Protein AF-A0A1Y1K607-F1 (afdb_monomer)

Foldseek 3Di:
DPDDDDWDDDPPDPPDTDDDDDDDFAKDWDWDQDPNDTHEDPVADWDADPVRDITGMDGGDPVVVVDDDDDDDDDDDDDDDDDDDDDDDDDDDDDDDDDDDDDDDDDDDD

Radius of gyration: 25.44 Å; Cα contacts (8 Å, |Δi|>4): 83; chains: 1; bounding box: 61×57×57 Å

Structure (mmCIF, N/CA/C/O backbone):
data_AF-A0A1Y1K607-F1
#
_entry.id   AF-A0A1Y1K607-F1
#
loop_
_atom_site.group_PDB
_atom_site.id
_atom_site.type_symbol
_atom_site.label_atom_id
_atom_site.label_alt_id
_atom_site.label_comp_id
_atom_site.label_asym_id
_atom_site.label_entity_id
_atom_site.label_seq_id
_atom_site.pdbx_PDB_ins_code
_atom_site.Cartn_x
_atom_site.Cartn_y
_atom_site.Cartn_z
_atom_site.occupancy
_atom_site.B_iso_or_equiv
_atom_site.auth_seq_id
_atom_site.auth_comp_id
_atom_site.auth_asym_id
_atom_site.auth_atom_id
_atom_site.pdbx_PDB_model_num
ATOM 1 N N . TRP A 1 1 ? 1.012 8.694 -5.330 1.00 88.25 1 TRP A N 1
ATOM 2 C CA . TRP A 1 1 ? 0.241 9.396 -4.281 1.00 88.25 1 TRP A CA 1
ATOM 3 C C . TRP A 1 1 ? -0.747 10.476 -4.773 1.00 88.25 1 TRP A C 1
ATOM 5 O O . TRP A 1 1 ? -1.467 11.016 -3.946 1.00 88.25 1 TRP A O 1
ATOM 15 N N . ASN A 1 2 ? -0.880 10.774 -6.079 1.00 89.38 2 ASN A N 1
ATOM 16 C CA . ASN A 1 2 ? -1.697 11.913 -6.568 1.00 89.38 2 ASN A CA 1
ATOM 17 C C . ASN A 1 2 ? -3.175 11.587 -6.872 1.00 89.38 2 ASN A C 1
ATOM 19 O O . ASN A 1 2 ? -3.892 12.416 -7.426 1.00 89.38 2 ASN A O 1
ATOM 23 N N . ARG A 1 3 ? -3.637 10.374 -6.553 1.00 93.00 3 ARG A N 1
ATOM 24 C CA . ARG A 1 3 ? -5.009 9.916 -6.808 1.00 93.00 3 ARG A CA 1
ATOM 25 C C . ARG A 1 3 ? -5.573 9.288 -5.539 1.00 93.00 3 ARG A C 1
ATOM 27 O O . ARG A 1 3 ? -4.883 8.510 -4.888 1.00 93.00 3 ARG A O 1
ATOM 34 N N . LYS A 1 4 ? -6.824 9.619 -5.215 1.00 95.06 4 LYS A N 1
ATOM 35 C CA . LYS A 1 4 ? -7.599 9.000 -4.134 1.00 95.06 4 LYS A CA 1
ATOM 36 C C . LYS A 1 4 ? -8.745 8.212 -4.757 1.00 95.06 4 LYS A C 1
ATOM 38 O O . LYS A 1 4 ? -9.432 8.747 -5.622 1.00 95.06 4 LYS A O 1
ATOM 43 N N . GLN A 1 5 ? -8.948 6.976 -4.313 1.00 96.81 5 GLN A N 1
ATOM 44 C CA . GLN A 1 5 ? -10.099 6.166 -4.701 1.00 96.81 5 GLN A CA 1
ATOM 45 C C . GLN A 1 5 ? -11.060 6.064 -3.519 1.00 96.81 5 GLN A C 1
ATOM 47 O O . GLN A 1 5 ? -10.637 5.789 -2.396 1.00 96.81 5 GLN A O 1
ATOM 52 N N . ARG A 1 6 ? -12.353 6.291 -3.763 1.00 97.06 6 ARG A N 1
ATOM 53 C CA . ARG A 1 6 ? -13.373 6.147 -2.724 1.00 97.06 6 ARG A CA 1
ATOM 54 C C . ARG A 1 6 ? -13.667 4.667 -2.486 1.00 97.06 6 ARG A C 1
ATOM 56 O O . ARG A 1 6 ? -13.895 3.917 -3.436 1.00 97.06 6 ARG A O 1
ATOM 63 N N . LEU A 1 7 ? -13.687 4.278 -1.215 1.00 97.56 7 LEU A N 1
ATOM 64 C CA . LEU A 1 7 ? -14.186 2.983 -0.770 1.00 97.56 7 LEU A CA 1
ATOM 65 C C . LEU A 1 7 ? -15.694 3.079 -0.507 1.00 97.56 7 LEU A C 1
ATOM 67 O O . LEU A 1 7 ? -16.176 4.072 0.044 1.00 97.56 7 LEU A O 1
ATOM 71 N N . HIS A 1 8 ? -16.434 2.060 -0.929 1.00 97.69 8 HIS A N 1
ATOM 72 C CA . HIS A 1 8 ? -17.879 1.952 -0.767 1.00 97.69 8 HIS A CA 1
ATOM 73 C C . HIS A 1 8 ? -18.208 0.959 0.349 1.00 97.69 8 HIS A C 1
ATOM 75 O O . HIS A 1 8 ? -17.524 -0.061 0.440 1.00 97.69 8 HIS A O 1
ATOM 81 N N . PRO A 1 9 ? -19.228 1.222 1.185 1.00 97.38 9 PRO A N 1
ATOM 82 C CA . PRO A 1 9 ? -19.684 0.259 2.181 1.00 97.38 9 PRO A CA 1
ATOM 83 C C . PRO A 1 9 ? -20.030 -1.083 1.535 1.00 97.38 9 PRO A C 1
ATOM 85 O O . PRO A 1 9 ? -20.650 -1.119 0.471 1.00 97.38 9 PRO A O 1
ATOM 88 N N . VAL A 1 10 ? -19.641 -2.174 2.185 1.00 97.31 10 VAL A N 1
ATOM 89 C CA . VAL A 1 10 ? -19.971 -3.529 1.740 1.00 97.31 10 VAL A CA 1
ATOM 90 C C . VAL A 1 10 ? -21.323 -3.934 2.325 1.00 97.31 10 VAL A C 1
ATOM 92 O O . VAL A 1 10 ? -21.530 -3.884 3.540 1.00 97.31 10 VAL A O 1
ATOM 95 N N . GLU A 1 11 ? -22.255 -4.344 1.465 1.00 95.81 11 GLU A N 1
ATOM 96 C CA . GLU A 1 11 ? -23.582 -4.793 1.889 1.00 95.81 11 GLU A CA 1
ATOM 97 C C . GLU A 1 11 ? -23.480 -6.007 2.828 1.00 95.81 11 GLU A C 1
ATOM 99 O O . GLU A 1 11 ? -22.679 -6.919 2.620 1.00 95.81 11 GLU A O 1
ATOM 104 N N . GLY A 1 12 ? -24.254 -5.988 3.915 1.00 96.62 12 GLY A N 1
ATOM 105 C CA . GLY A 1 12 ? -24.237 -7.045 4.931 1.00 96.62 12 GLY A CA 1
ATOM 106 C C . GLY A 1 12 ? -23.003 -7.065 5.844 1.00 96.62 12 GLY A C 1
ATOM 10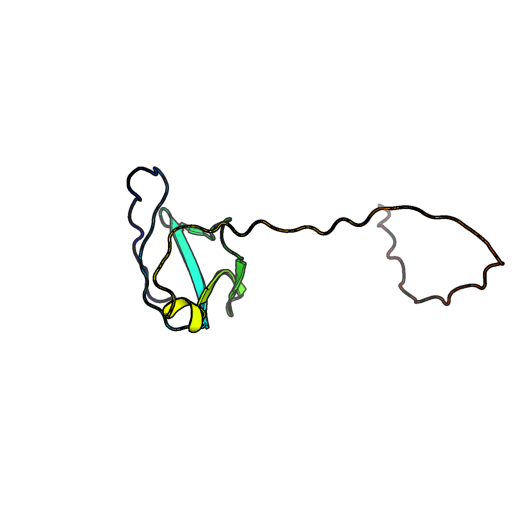7 O O . GLY A 1 12 ? -22.950 -7.895 6.748 1.00 96.62 12 GLY A O 1
ATOM 108 N N . LYS A 1 13 ? -22.027 -6.159 5.664 1.00 96.31 13 LYS A N 1
ATOM 109 C CA . LYS A 1 13 ? -20.823 -6.064 6.510 1.00 96.31 13 LYS A CA 1
ATOM 110 C C . LYS A 1 13 ? -20.576 -4.625 6.984 1.00 96.31 13 LYS A C 1
ATOM 112 O O . LYS A 1 13 ? -19.778 -3.902 6.383 1.00 96.31 13 LYS A O 1
ATOM 117 N N . PRO A 1 14 ? -21.231 -4.190 8.077 1.00 94.94 14 PRO A N 1
ATOM 118 C CA . PRO A 1 14 ? -20.986 -2.877 8.667 1.00 94.94 14 PRO A CA 1
ATOM 119 C C . PRO A 1 14 ? -19.495 -2.646 8.956 1.00 94.94 14 PRO A C 1
ATOM 121 O O . PRO A 1 14 ? -18.774 -3.564 9.350 1.00 94.94 14 PRO A O 1
ATOM 124 N N . GLY A 1 15 ? -19.021 -1.422 8.721 1.00 92.75 15 GLY A N 1
ATOM 125 C CA . GLY A 1 15 ? -17.620 -1.037 8.935 1.00 92.75 15 GLY A CA 1
ATOM 126 C C . GLY A 1 15 ? -16.626 -1.548 7.885 1.00 92.75 15 GLY A C 1
ATOM 127 O O . GLY A 1 15 ? -15.467 -1.150 7.925 1.00 92.75 15 GLY A O 1
ATOM 128 N N . HIS A 1 16 ? -17.057 -2.375 6.928 1.00 94.75 16 HIS A N 1
ATOM 129 C CA . HIS A 1 16 ? -16.210 -2.824 5.827 1.00 94.75 16 HIS A CA 1
ATOM 130 C C . HIS A 1 16 ? -16.460 -1.975 4.589 1.00 94.75 16 HIS A C 1
ATOM 132 O O . HIS A 1 16 ? -17.606 -1.699 4.223 1.00 94.75 16 HIS A O 1
ATOM 138 N N . PHE A 1 17 ? -15.376 -1.596 3.919 1.00 96.44 17 PHE A N 1
ATOM 139 C CA . PHE A 1 17 ? -15.438 -0.796 2.709 1.00 96.44 17 PHE A CA 1
ATOM 140 C C . PHE A 1 17 ? -14.553 -1.406 1.623 1.00 96.44 17 PHE A C 1
ATOM 142 O O . PHE A 1 17 ? -13.456 -1.879 1.907 1.00 96.44 17 PHE A O 1
ATOM 149 N N . ALA A 1 18 ? -15.016 -1.375 0.377 1.00 96.56 18 ALA A N 1
ATOM 150 C CA . ALA A 1 18 ? -14.313 -1.948 -0.763 1.00 96.56 18 ALA A CA 1
ATOM 151 C C . ALA A 1 18 ? -14.417 -1.051 -1.999 1.00 96.56 18 ALA A C 1
ATOM 153 O O . ALA A 1 18 ? -15.320 -0.225 -2.138 1.00 96.56 18 ALA A O 1
ATOM 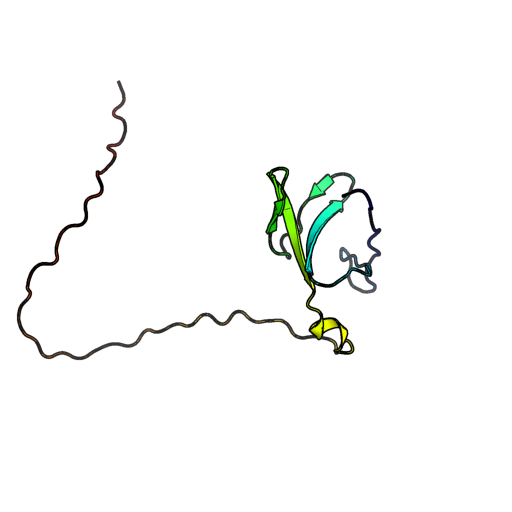154 N N . THR A 1 19 ? -13.464 -1.194 -2.910 1.00 96.31 19 THR A N 1
ATOM 155 C CA . THR A 1 19 ? -13.466 -0.533 -4.217 1.00 96.31 19 THR A CA 1
ATOM 156 C C . THR A 1 19 ? -12.619 -1.355 -5.176 1.00 96.31 19 THR A C 1
ATOM 158 O O . THR A 1 19 ? -11.769 -2.127 -4.738 1.00 96.31 19 THR A O 1
ATOM 161 N N . THR A 1 20 ? -12.845 -1.197 -6.475 1.00 95.38 20 THR A N 1
ATOM 162 C CA . THR A 1 20 ? -12.034 -1.859 -7.504 1.00 95.38 20 THR A CA 1
ATOM 163 C C . THR A 1 20 ? -11.086 -0.842 -8.117 1.00 95.38 20 THR A C 1
ATOM 165 O O . THR A 1 20 ? -11.513 0.227 -8.553 1.00 95.38 20 THR A O 1
ATOM 168 N N . VAL A 1 21 ? -9.795 -1.173 -8.148 1.00 94.31 21 VAL A N 1
ATOM 169 C CA . VAL A 1 21 ? -8.755 -0.354 -8.774 1.00 94.31 21 VAL A CA 1
ATOM 170 C C . VAL A 1 21 ? -8.051 -1.196 -9.825 1.00 94.31 21 VAL A C 1
ATOM 172 O O . VAL A 1 21 ? -7.492 -2.239 -9.509 1.00 94.31 21 VAL A O 1
ATOM 175 N N . TYR A 1 22 ? -8.049 -0.717 -11.065 1.00 93.44 22 TYR A N 1
ATOM 176 C CA . TYR A 1 22 ? -7.312 -1.348 -12.153 1.00 93.44 22 TYR A CA 1
ATOM 177 C C . TYR A 1 22 ? -5.886 -0.799 -12.190 1.00 93.44 22 TYR A C 1
ATOM 179 O O . TYR A 1 22 ? -5.674 0.393 -12.429 1.00 93.44 22 TYR A O 1
ATOM 187 N N . ILE A 1 23 ? -4.920 -1.672 -11.927 1.00 93.75 23 ILE A N 1
ATOM 188 C CA . ILE A 1 23 ? -3.483 -1.387 -11.896 1.00 93.75 23 ILE A CA 1
ATOM 189 C C . ILE A 1 23 ? -2.732 -2.476 -12.654 1.00 93.75 23 ILE A C 1
ATOM 191 O O . ILE A 1 23 ? -3.215 -3.596 -12.792 1.00 93.75 23 ILE A O 1
ATOM 195 N N . LEU A 1 24 ? -1.555 -2.124 -13.166 1.00 94.81 24 LEU A N 1
ATOM 196 C CA . LEU A 1 24 ? -0.668 -3.077 -13.826 1.00 94.81 24 LEU A CA 1
ATOM 197 C C . LEU A 1 24 ? -0.021 -4.025 -12.801 1.00 94.81 24 LEU A C 1
ATOM 199 O O . LEU A 1 24 ? 0.107 -3.641 -11.635 1.00 94.81 24 LEU A O 1
ATOM 203 N N . PRO A 1 25 ? 0.443 -5.213 -13.225 1.00 96.81 25 PRO A N 1
ATOM 204 C CA . PRO A 1 25 ? 1.237 -6.097 -12.378 1.00 96.81 25 PRO A CA 1
ATOM 205 C C . PRO A 1 25 ? 2.462 -5.404 -11.764 1.00 96.81 25 PRO A C 1
ATOM 207 O O . PRO A 1 25 ? 3.065 -4.520 -12.379 1.00 96.81 25 PRO A O 1
ATOM 210 N N . GLY A 1 26 ? 2.822 -5.812 -10.549 1.00 96.38 26 GLY A N 1
ATOM 211 C CA . GLY A 1 26 ? 3.942 -5.281 -9.774 1.00 96.38 26 GLY A CA 1
ATOM 212 C C . GLY A 1 26 ? 3.587 -4.971 -8.319 1.00 96.38 26 GLY A C 1
ATOM 213 O O . GLY A 1 26 ? 2.491 -5.269 -7.842 1.00 96.38 26 GLY A O 1
ATOM 214 N N . THR A 1 27 ? 4.530 -4.348 -7.611 1.00 96.81 27 THR A N 1
ATOM 215 C CA . THR A 1 27 ? 4.367 -3.921 -6.214 1.00 96.81 27 THR A CA 1
ATOM 216 C C . THR A 1 27 ? 3.825 -2.497 -6.134 1.00 96.81 27 THR A C 1
ATOM 218 O O . THR A 1 27 ? 4.409 -1.564 -6.690 1.00 96.81 27 THR A O 1
ATOM 221 N N . HIS A 1 28 ? 2.740 -2.306 -5.385 1.00 96.75 28 HIS A N 1
ATOM 222 C CA . HIS A 1 28 ? 2.056 -1.018 -5.258 1.00 96.75 28 HIS A CA 1
ATOM 223 C C . HIS A 1 28 ? 1.957 -0.581 -3.806 1.00 96.75 28 HIS A C 1
ATOM 225 O O . HIS A 1 28 ? 1.446 -1.315 -2.966 1.00 96.75 28 HIS A O 1
ATOM 231 N N . HIS A 1 29 ? 2.389 0.648 -3.527 1.00 97.88 29 HIS A N 1
ATOM 232 C CA . HIS A 1 29 ? 2.253 1.279 -2.216 1.00 97.88 29 HIS A CA 1
ATOM 233 C C . HIS A 1 29 ? 0.907 1.995 -2.085 1.00 97.88 29 HIS A C 1
ATOM 235 O O . HIS A 1 29 ? 0.494 2.732 -2.986 1.00 97.88 29 HIS A O 1
ATOM 241 N N . LEU A 1 30 ? 0.248 1.833 -0.937 1.00 97.31 30 LEU A N 1
ATOM 242 C CA . LEU A 1 30 ? -1.024 2.481 -0.630 1.00 97.31 30 LEU A CA 1
ATOM 243 C C . LEU A 1 30 ? -1.147 2.877 0.848 1.00 97.31 30 LEU A C 1
ATOM 245 O O . LEU A 1 30 ? -0.431 2.397 1.725 1.00 97.31 30 LEU A O 1
ATOM 249 N N . ARG A 1 31 ? -2.098 3.772 1.111 1.00 96.56 31 A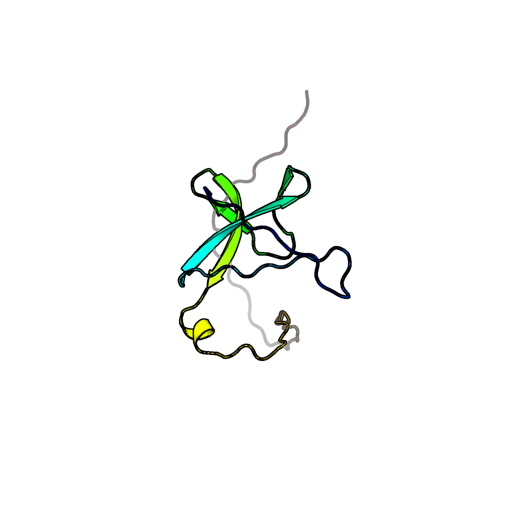RG A N 1
ATOM 250 C CA . ARG A 1 31 ? -2.551 4.185 2.442 1.00 96.56 31 ARG A CA 1
ATOM 251 C C . ARG A 1 31 ? -4.049 4.430 2.404 1.00 96.56 31 ARG A C 1
ATOM 253 O O . ARG A 1 31 ? -4.609 4.728 1.347 1.00 96.56 31 ARG A O 1
ATOM 260 N N . PHE A 1 32 ? -4.666 4.367 3.571 1.00 97.19 32 PHE A N 1
ATOM 261 C CA . PHE A 1 32 ? -6.071 4.677 3.755 1.00 97.19 32 PHE A CA 1
ATOM 262 C C . PHE A 1 32 ? -6.218 6.070 4.350 1.00 97.19 32 PHE A C 1
ATOM 264 O O . PHE A 1 32 ? -5.428 6.488 5.193 1.00 97.19 32 PHE A O 1
ATOM 271 N N . LEU A 1 33 ? -7.241 6.785 3.893 1.00 96.19 33 LEU A N 1
ATOM 272 C CA . LEU A 1 33 ? -7.647 8.063 4.455 1.00 96.19 33 LEU A CA 1
ATOM 273 C C . LEU A 1 33 ? -9.019 7.865 5.098 1.00 96.19 33 LEU A C 1
ATOM 275 O O . LEU A 1 33 ? -10.031 7.922 4.400 1.00 96.19 33 LEU A O 1
ATOM 279 N N . ALA A 1 34 ? -9.040 7.594 6.400 1.00 95.62 34 ALA A N 1
ATOM 280 C CA . ALA A 1 34 ? -10.269 7.446 7.174 1.00 95.62 34 ALA A CA 1
ATOM 281 C C . ALA A 1 34 ? -10.486 8.723 7.983 1.00 95.62 34 ALA A C 1
ATOM 283 O O . ALA A 1 34 ? -9.582 9.154 8.692 1.00 95.62 34 ALA A O 1
ATOM 284 N N . ASP A 1 35 ? -11.638 9.369 7.809 1.00 94.81 35 ASP A N 1
ATOM 285 C CA . ASP A 1 35 ? -12.004 10.598 8.532 1.00 94.81 35 ASP A CA 1
ATOM 286 C C . ASP A 1 35 ? -10.931 11.704 8.480 1.00 94.81 35 ASP A C 1
ATOM 288 O O . ASP A 1 35 ? -10.715 12.461 9.421 1.00 94.81 35 ASP A O 1
ATOM 292 N N . GLY A 1 36 ? -10.229 11.799 7.345 1.00 95.31 36 GLY A N 1
ATOM 293 C CA . GLY A 1 36 ? -9.156 12.775 7.130 1.00 95.31 36 GLY A CA 1
ATOM 294 C C . GLY A 1 36 ? -7.789 12.373 7.695 1.00 95.31 36 GLY A C 1
ATOM 295 O O . GLY A 1 36 ? -6.817 13.091 7.471 1.00 95.31 36 GLY A O 1
ATOM 296 N N . ILE A 1 37 ? -7.679 11.214 8.345 1.00 96.25 37 ILE A N 1
ATOM 297 C CA . ILE A 1 37 ? -6.445 10.701 8.942 1.00 96.25 37 ILE A CA 1
ATOM 298 C C . ILE A 1 37 ? -5.808 9.657 8.018 1.00 96.25 37 ILE A C 1
ATOM 300 O O . ILE A 1 37 ? -6.451 8.697 7.588 1.00 96.25 37 ILE A O 1
ATOM 304 N N . MET A 1 38 ? -4.529 9.862 7.690 1.00 95.62 38 MET A N 1
ATOM 305 C CA . MET A 1 38 ? -3.730 8.905 6.921 1.00 95.62 38 MET A CA 1
ATOM 306 C C . MET A 1 38 ? -3.287 7.756 7.822 1.00 95.62 38 MET A C 1
ATOM 308 O O . MET A 1 38 ? -2.547 7.976 8.778 1.00 95.62 38 MET A O 1
ATOM 312 N N . GLN A 1 39 ? -3.684 6.536 7.479 1.00 96.50 39 GLN A N 1
ATOM 313 C CA . GLN A 1 39 ? -3.374 5.339 8.253 1.00 96.50 39 GLN A CA 1
ATOM 314 C C . GLN A 1 39 ? -3.067 4.136 7.360 1.00 96.50 39 GLN A C 1
ATOM 316 O O . GLN A 1 39 ? -3.406 4.101 6.172 1.00 96.50 39 GLN A O 1
ATOM 321 N N . THR A 1 40 ? -2.416 3.142 7.950 1.00 97.81 40 THR A N 1
ATOM 322 C CA . THR A 1 40 ? -2.233 1.811 7.369 1.00 97.81 40 THR A CA 1
ATOM 323 C C . THR A 1 40 ? -3.293 0.858 7.907 1.00 97.81 40 THR A C 1
ATOM 325 O O . THR A 1 40 ? -3.700 0.971 9.061 1.00 97.81 40 THR A O 1
ATOM 328 N N . SER A 1 41 ? -3.723 -0.095 7.086 1.00 96.88 41 SER A N 1
ATOM 329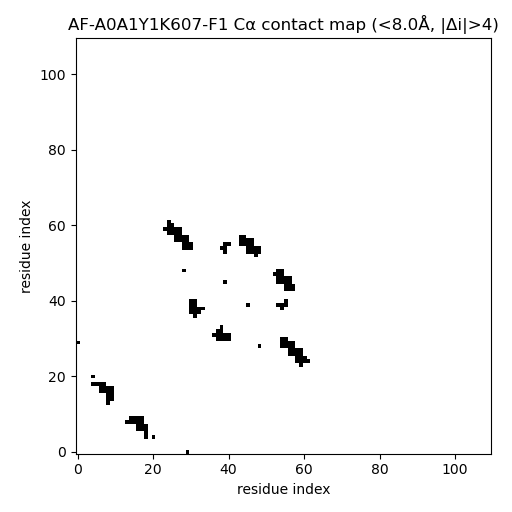 C CA . SER A 1 41 ? -4.520 -1.226 7.551 1.00 96.88 41 SER A CA 1
ATOM 330 C C . SER A 1 41 ? -3.626 -2.208 8.320 1.00 96.88 41 SER A C 1
ATOM 332 O O . SER A 1 41 ? -2.521 -2.488 7.839 1.00 96.88 41 SER A O 1
ATOM 334 N N . PRO A 1 42 ? -4.080 -2.743 9.469 1.00 96.38 42 PRO A N 1
ATOM 335 C CA . PRO A 1 42 ? -3.389 -3.825 10.171 1.00 96.38 42 PRO A CA 1
ATOM 336 C C . PRO A 1 42 ? -3.465 -5.160 9.415 1.00 96.38 42 PRO A C 1
ATOM 338 O O . PRO A 1 42 ? -2.633 -6.033 9.638 1.00 96.38 42 PRO A O 1
ATOM 341 N N . ASP A 1 43 ? -4.428 -5.301 8.502 1.00 96.06 43 ASP A N 1
ATOM 342 C CA . ASP A 1 43 ? -4.689 -6.548 7.773 1.00 96.06 43 ASP A CA 1
ATOM 343 C C . ASP A 1 43 ? -3.847 -6.685 6.498 1.00 96.06 43 ASP A C 1
ATOM 345 O O . ASP A 1 43 ? -3.915 -7.699 5.806 1.00 96.06 43 ASP A O 1
ATOM 349 N N . LEU A 1 44 ? -3.070 -5.654 6.152 1.00 97.38 44 LEU A N 1
ATOM 350 C CA . LEU A 1 44 ? -2.196 -5.655 4.985 1.00 97.38 44 LEU A CA 1
ATOM 351 C C . LEU A 1 44 ? -0.729 -5.558 5.408 1.00 97.38 44 LEU A C 1
ATOM 353 O O . LEU A 1 44 ? -0.411 -4.821 6.348 1.00 97.38 44 LEU A O 1
ATOM 357 N N . PRO A 1 45 ? 0.187 -6.211 4.671 1.00 98.38 45 PRO A N 1
ATOM 358 C CA . PRO A 1 45 ? 1.616 -6.022 4.859 1.00 98.38 45 PRO A CA 1
ATOM 359 C C . PRO A 1 45 ? 2.000 -4.543 4.835 1.00 98.38 45 PRO A C 1
ATOM 361 O O . PRO A 1 45 ? 1.390 -3.727 4.133 1.00 98.38 45 PRO A O 1
ATOM 364 N N . THR A 1 46 ? 3.025 -4.199 5.607 1.00 98.44 46 THR A N 1
ATOM 365 C CA . THR A 1 46 ? 3.564 -2.840 5.676 1.00 98.44 46 THR A CA 1
ATOM 366 C C . THR A 1 46 ? 4.990 -2.791 5.154 1.00 98.44 46 THR A C 1
ATOM 368 O O . THR A 1 46 ? 5.714 -3.784 5.158 1.00 98.44 46 THR A O 1
ATOM 371 N N . THR A 1 47 ? 5.377 -1.621 4.666 1.00 98.06 47 THR A N 1
ATOM 372 C CA . THR A 1 47 ? 6.730 -1.307 4.213 1.00 98.06 47 THR A CA 1
ATOM 373 C C . THR A 1 47 ? 6.983 0.191 4.380 1.00 98.06 47 THR A C 1
ATOM 375 O O . THR A 1 47 ? 6.084 0.948 4.763 1.00 98.06 47 THR A O 1
ATOM 378 N N . VAL A 1 48 ? 8.204 0.629 4.097 1.00 97.56 48 VAL A N 1
ATOM 379 C CA . VAL A 1 48 ? 8.558 2.045 3.999 1.00 97.56 48 VAL A CA 1
ATOM 380 C C . VAL A 1 48 ? 8.676 2.447 2.534 1.00 97.56 48 VAL A C 1
ATOM 382 O O . VAL A 1 48 ? 9.265 1.725 1.731 1.00 97.56 48 VAL A O 1
ATOM 385 N N . ASP A 1 49 ? 8.100 3.592 2.171 1.00 94.94 49 ASP A N 1
ATOM 386 C CA . ASP A 1 49 ? 8.286 4.157 0.834 1.00 94.94 49 ASP A CA 1
ATOM 387 C C . ASP A 1 49 ? 9.614 4.933 0.715 1.00 94.94 49 ASP A C 1
ATOM 389 O O . ASP A 1 49 ? 10.360 5.092 1.682 1.00 94.94 49 ASP A O 1
ATOM 393 N N . PHE A 1 50 ? 9.911 5.465 -0.476 1.00 94.62 50 PHE A N 1
ATOM 394 C CA . PHE A 1 50 ? 11.123 6.266 -0.712 1.00 94.62 50 PHE A CA 1
ATOM 395 C C . PHE A 1 50 ? 11.207 7.541 0.146 1.00 94.62 50 PHE A C 1
ATOM 397 O O . PHE A 1 50 ? 12.291 8.090 0.320 1.00 94.62 50 PHE A O 1
ATOM 404 N N . GLY A 1 51 ? 10.078 8.021 0.672 1.00 95.31 51 GLY A N 1
ATOM 405 C CA . GLY A 1 51 ? 10.004 9.152 1.595 1.00 95.31 51 GLY A CA 1
ATOM 406 C C . GLY A 1 51 ? 10.063 8.740 3.067 1.00 95.31 51 GLY A C 1
ATOM 407 O O . GLY A 1 51 ? 9.769 9.567 3.927 1.00 95.31 51 GLY A O 1
ATOM 408 N N . ASN A 1 52 ? 10.407 7.481 3.359 1.00 96.44 52 ASN A N 1
ATOM 409 C CA . ASN A 1 52 ? 10.452 6.900 4.699 1.00 96.44 52 ASN A CA 1
ATOM 410 C C . ASN A 1 52 ? 9.093 6.934 5.42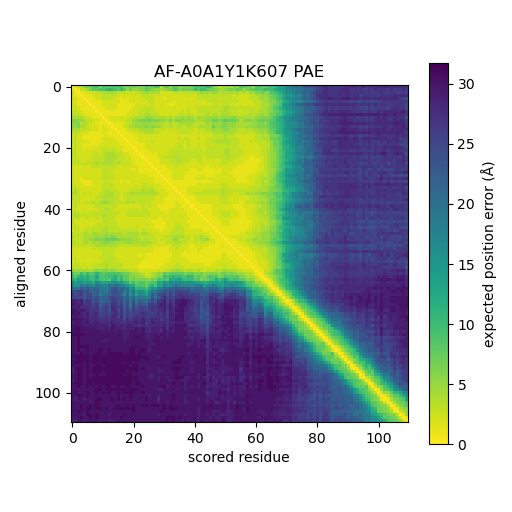9 1.00 96.44 52 ASN A C 1
ATOM 412 O O . ASN A 1 52 ? 9.029 6.991 6.659 1.00 96.44 52 ASN A O 1
ATOM 416 N N . ASN A 1 53 ? 7.991 6.908 4.676 1.00 95.88 53 ASN A N 1
ATOM 417 C CA . ASN A 1 53 ? 6.645 6.820 5.226 1.00 95.88 53 ASN A CA 1
ATOM 418 C C . ASN A 1 53 ? 6.249 5.357 5.408 1.00 95.88 53 ASN A C 1
ATOM 420 O O . ASN A 1 53 ? 6.376 4.565 4.476 1.00 95.88 53 ASN A O 1
ATOM 424 N N . LEU A 1 54 ? 5.678 5.017 6.568 1.00 96.75 54 LEU A N 1
ATOM 425 C CA . LEU A 1 54 ? 5.075 3.700 6.791 1.00 96.75 54 LEU A CA 1
ATOM 426 C C . LEU A 1 54 ? 3.785 3.557 5.974 1.00 96.75 54 LEU A C 1
ATOM 428 O O . LEU A 1 54 ? 2.819 4.288 6.200 1.00 96.75 54 LEU A O 1
ATOM 432 N N . VAL A 1 55 ? 3.752 2.627 5.032 1.00 98.44 55 VAL A N 1
ATOM 433 C CA . VAL A 1 55 ? 2.642 2.421 4.094 1.00 98.44 55 VAL A CA 1
ATOM 434 C C . VAL A 1 55 ? 2.276 0.943 4.041 1.00 98.44 55 VAL A C 1
ATOM 436 O O . VAL A 1 55 ? 3.062 0.096 4.460 1.00 98.44 55 VAL A O 1
ATOM 439 N N . ASN A 1 56 ? 1.095 0.620 3.517 1.00 98.31 56 ASN A N 1
ATOM 440 C CA . ASN A 1 56 ? 0.824 -0.749 3.096 1.00 98.31 56 ASN A CA 1
ATOM 441 C C . ASN A 1 56 ? 1.338 -0.966 1.675 1.00 98.31 56 ASN A C 1
ATOM 443 O O . ASN A 1 56 ? 1.516 -0.008 0.915 1.00 98.31 56 ASN A O 1
ATOM 447 N N . TYR A 1 57 ? 1.521 -2.226 1.299 1.00 98.12 57 TYR A N 1
ATOM 448 C CA . TYR A 1 57 ? 1.728 -2.593 -0.094 1.00 98.12 57 TYR A CA 1
ATOM 449 C C . TYR A 1 57 ? 0.896 -3.814 -0.478 1.00 98.12 57 TYR A C 1
ATOM 451 O O . TYR A 1 57 ? 0.472 -4.590 0.378 1.00 98.12 57 TYR A O 1
ATOM 459 N N . ILE A 1 58 ? 0.669 -3.955 -1.778 1.00 97.19 58 ILE A N 1
ATOM 460 C CA . ILE A 1 58 ? 0.149 -5.170 -2.403 1.00 97.19 58 ILE A CA 1
ATOM 461 C C . ILE A 1 58 ? 1.058 -5.555 -3.566 1.00 97.19 58 ILE A C 1
ATOM 463 O O . ILE A 1 58 ? 1.694 -4.692 -4.178 1.00 97.19 58 ILE A O 1
ATOM 467 N N . GLU A 1 59 ? 1.101 -6.842 -3.875 1.00 96.44 59 GLU A N 1
ATOM 468 C CA . GLU A 1 59 ? 1.747 -7.381 -5.065 1.00 96.44 59 GLU A CA 1
ATOM 469 C C . GLU A 1 59 ? 0.666 -7.920 -5.996 1.00 96.44 59 GLU A C 1
ATOM 471 O O . GLU A 1 59 ? -0.252 -8.610 -5.559 1.00 96.44 59 GLU A O 1
ATOM 476 N N . VAL A 1 60 ? 0.747 -7.545 -7.268 1.00 95.44 60 VAL A N 1
ATOM 477 C CA . VAL A 1 60 ? -0.170 -8.006 -8.309 1.00 95.44 60 VAL A CA 1
ATOM 478 C C . VAL A 1 60 ? 0.642 -8.818 -9.303 1.00 95.44 60 VAL A C 1
ATOM 480 O O . VAL A 1 60 ? 1.469 -8.244 -10.016 1.00 95.44 60 VAL A O 1
ATOM 483 N N . ASN A 1 61 ? 0.407 -10.127 -9.369 1.00 92.75 61 ASN A N 1
ATOM 484 C CA . ASN A 1 61 ? 1.073 -10.978 -10.347 1.00 92.75 61 ASN A CA 1
ATOM 485 C C . ASN A 1 61 ? 0.336 -10.949 -11.690 1.00 92.75 61 ASN A C 1
ATOM 487 O O . ASN A 1 61 ? -0.893 -10.862 -11.723 1.00 92.75 61 ASN A O 1
ATOM 491 N N . PRO A 1 62 ? 1.062 -11.037 -12.816 1.00 87.62 62 PRO A N 1
ATOM 492 C CA . PRO A 1 62 ? 0.435 -11.123 -14.133 1.00 87.62 62 PRO A CA 1
ATOM 493 C C . PRO A 1 62 ? -0.412 -12.394 -14.284 1.00 87.62 62 PRO A C 1
ATOM 495 O O . PRO A 1 62 ? -1.440 -12.358 -14.956 1.00 87.62 62 PRO A O 1
ATOM 498 N N . ASP A 1 63 ? -0.014 -13.482 -13.625 1.00 87.19 63 ASP A N 1
ATOM 499 C CA . ASP A 1 63 ? -0.704 -14.770 -13.709 1.00 87.19 63 ASP A CA 1
ATOM 500 C C . ASP A 1 63 ? -2.053 -14.751 -12.972 1.00 87.19 63 ASP A C 1
ATOM 502 O O . ASP A 1 63 ? -3.010 -15.378 -13.427 1.00 87.19 63 ASP A O 1
ATOM 506 N N . ASP A 1 64 ? -2.179 -13.951 -11.907 1.00 77.00 64 ASP A N 1
ATOM 507 C CA . ASP A 1 64 ? -3.430 -13.804 -11.149 1.00 77.00 64 ASP A CA 1
ATOM 508 C C . ASP A 1 64 ? -4.535 -13.132 -11.983 1.00 77.00 64 ASP A C 1
ATOM 510 O O . ASP A 1 64 ? -5.720 -13.350 -11.743 1.00 77.00 64 ASP A O 1
ATOM 514 N N . ALA A 1 65 ? -4.171 -12.337 -12.998 1.00 67.00 65 ALA A N 1
ATOM 515 C CA . ALA A 1 65 ? -5.132 -11.680 -13.8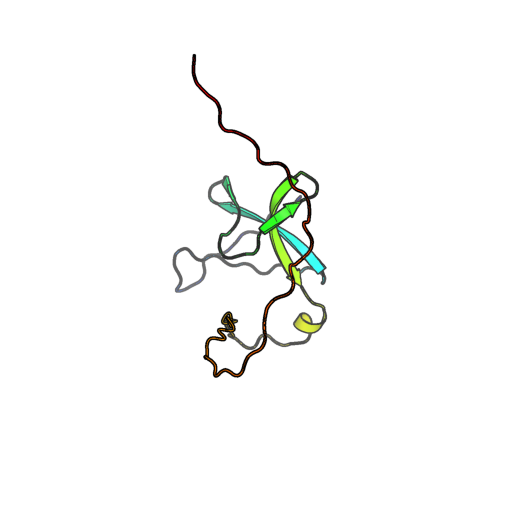86 1.00 67.00 65 ALA A CA 1
ATOM 516 C C . ALA A 1 65 ? -5.796 -12.644 -14.887 1.00 67.00 65 ALA A C 1
ATOM 518 O O . ALA A 1 65 ? -6.812 -12.295 -15.489 1.00 67.00 65 ALA A O 1
ATOM 519 N N . LEU A 1 66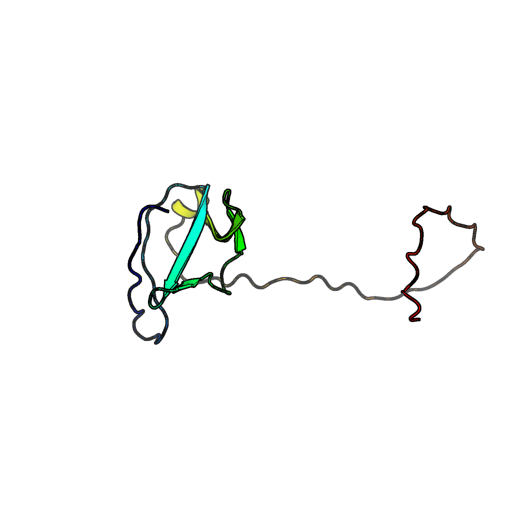 ? -5.221 -13.836 -15.084 1.00 68.44 66 LEU A N 1
ATOM 520 C CA . LEU A 1 66 ? -5.743 -14.865 -15.988 1.00 68.44 66 LEU A CA 1
ATOM 521 C C . LEU A 1 66 ? -6.714 -15.824 -15.288 1.00 68.44 66 LEU A C 1
ATOM 523 O O . LEU A 1 66 ? -7.385 -16.612 -15.956 1.00 68.44 66 LEU A O 1
ATOM 527 N N . VAL A 1 67 ? -6.799 -15.762 -13.957 1.00 63.16 67 VAL A N 1
ATOM 528 C CA . VAL A 1 67 ? -7.689 -16.600 -13.157 1.00 63.16 67 VAL A CA 1
ATOM 529 C C . VAL A 1 67 ? -8.983 -15.827 -12.917 1.00 63.16 67 VAL A C 1
ATOM 531 O O . VAL A 1 67 ? -9.002 -14.823 -12.206 1.00 63.16 67 VAL A O 1
ATOM 534 N N . GLU A 1 68 ? -10.087 -16.274 -13.520 1.00 59.88 68 GLU A N 1
ATOM 535 C CA . GLU A 1 68 ? -11.411 -15.748 -13.170 1.00 59.88 68 GLU A CA 1
ATOM 536 C C . GLU A 1 68 ? -11.630 -15.882 -11.651 1.00 59.88 68 GLU A C 1
ATOM 538 O O . GLU A 1 68 ? -11.290 -16.924 -11.081 1.00 59.88 68 GLU A O 1
ATOM 543 N N . PRO A 1 69 ? -12.178 -14.861 -10.966 1.00 56.03 69 PRO A N 1
ATOM 544 C CA . PRO A 1 69 ? -12.231 -14.845 -9.511 1.00 56.03 69 PRO A CA 1
ATOM 545 C C . PRO A 1 69 ? -13.175 -15.932 -8.979 1.00 56.03 69 PRO A C 1
ATOM 547 O O . PRO A 1 69 ? -14.379 -15.721 -8.825 1.00 56.03 69 PRO A O 1
ATOM 550 N N . GLN A 1 70 ? -12.616 -17.095 -8.645 1.00 50.34 70 GLN A N 1
ATOM 551 C CA . GLN A 1 70 ? -13.275 -18.074 -7.793 1.00 50.34 70 GLN A CA 1
ATOM 552 C C . GLN A 1 70 ? -13.197 -17.577 -6.347 1.00 50.34 70 GLN A C 1
ATOM 554 O O . GLN A 1 70 ? -12.126 -17.347 -5.788 1.00 50.34 70 GLN A O 1
ATOM 559 N N . GLN A 1 71 ? -14.366 -17.337 -5.758 1.00 47.91 71 GLN A N 1
ATOM 560 C CA . GLN A 1 71 ? -14.512 -16.875 -4.384 1.00 47.91 71 GLN A CA 1
ATOM 561 C C . GLN A 1 71 ? -13.841 -17.833 -3.392 1.00 47.91 71 GLN A C 1
ATOM 563 O O . GLN A 1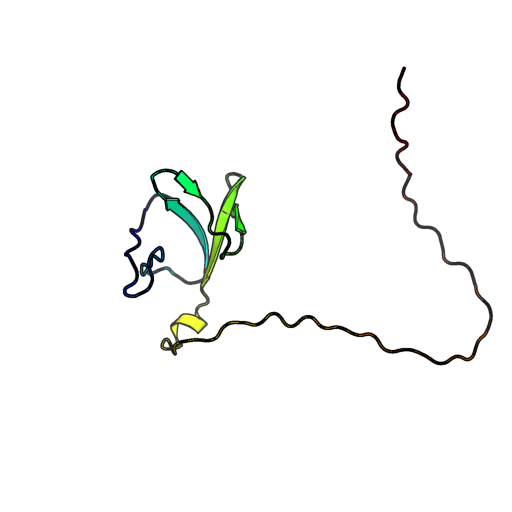 71 ? -14.265 -18.972 -3.236 1.00 47.91 71 GLN A O 1
ATOM 568 N N . GLY A 1 72 ? -12.885 -17.290 -2.635 1.00 51.44 72 GLY A N 1
ATOM 569 C CA . GLY A 1 72 ? -12.531 -17.755 -1.298 1.00 51.44 72 GLY A CA 1
ATOM 570 C C . GLY A 1 72 ? -11.393 -18.767 -1.241 1.00 51.44 72 GLY A C 1
ATOM 571 O O . GLY A 1 72 ? -11.581 -19.941 -1.527 1.00 51.44 72 GLY A O 1
ATOM 572 N N . SER A 1 73 ? -10.234 -18.332 -0.746 1.00 42.41 73 SER A N 1
ATOM 573 C CA . SER A 1 73 ? -9.272 -19.207 -0.067 1.00 42.41 73 SER A CA 1
ATOM 574 C C . SER A 1 73 ? -8.381 -18.377 0.853 1.00 42.41 73 SER A C 1
ATOM 576 O O . SER A 1 73 ? -7.497 -17.643 0.425 1.00 42.41 73 SER A O 1
ATOM 578 N N . THR A 1 74 ? -8.676 -18.476 2.145 1.00 43.06 74 THR A N 1
ATOM 579 C CA . THR A 1 74 ? -7.840 -18.049 3.266 1.00 43.06 74 THR A CA 1
ATOM 580 C C . THR A 1 74 ? -6.530 -18.833 3.257 1.00 43.06 74 THR A C 1
ATOM 582 O O . THR A 1 74 ? -6.558 -20.061 3.340 1.00 43.06 74 THR A O 1
ATOM 585 N N . VAL A 1 75 ? -5.385 -18.152 3.192 1.00 44.03 75 VAL A N 1
ATOM 586 C CA . VAL A 1 75 ? -4.081 -18.807 3.359 1.00 44.03 75 VAL A CA 1
ATOM 587 C C . VAL A 1 75 ? -3.796 -18.942 4.852 1.00 44.03 75 VAL A C 1
ATOM 589 O O . VAL A 1 75 ? -3.423 -17.985 5.529 1.00 44.03 75 VAL A O 1
ATOM 592 N N . SER A 1 76 ? -4.013 -20.149 5.367 1.00 38.50 76 SER A N 1
ATOM 593 C CA . SER A 1 76 ? -3.582 -20.568 6.696 1.00 38.50 76 SER A CA 1
ATOM 594 C C . SER A 1 76 ? -2.058 -20.676 6.739 1.00 38.50 76 SER A C 1
ATOM 596 O O . SER A 1 76 ? -1.443 -21.385 5.943 1.00 38.50 76 SER A O 1
ATOM 598 N N . LYS A 1 77 ? -1.459 -19.975 7.702 1.00 42.34 77 LYS A N 1
ATOM 599 C CA . LYS A 1 77 ? -0.055 -20.068 8.108 1.00 42.34 77 LYS A CA 1
ATOM 600 C C . LYS A 1 77 ? 0.251 -21.498 8.579 1.00 42.34 77 LYS A C 1
ATOM 602 O O . LYS A 1 77 ? -0.323 -21.943 9.568 1.00 42.34 77 LYS A O 1
ATOM 607 N N . ALA A 1 78 ? 1.150 -22.202 7.892 1.00 38.34 78 ALA A N 1
ATOM 608 C CA . ALA A 1 78 ? 1.704 -23.470 8.362 1.00 38.34 78 ALA A CA 1
ATOM 609 C C . ALA A 1 78 ? 3.022 -23.204 9.106 1.00 38.34 78 ALA A C 1
ATOM 611 O O . ALA A 1 78 ? 4.044 -22.882 8.503 1.00 38.34 78 ALA A O 1
ATOM 612 N N . GLU A 1 79 ? 2.965 -23.305 10.431 1.00 40.22 79 GLU A N 1
ATOM 613 C CA . GLU A 1 79 ? 4.119 -23.377 11.326 1.00 40.22 79 GLU A CA 1
ATOM 614 C C . GLU A 1 79 ? 4.596 -24.837 11.367 1.00 40.22 79 GLU A C 1
ATOM 616 O O . GLU A 1 79 ? 3.805 -25.740 11.638 1.00 40.22 79 GLU A O 1
ATOM 621 N N . VAL A 1 80 ? 5.875 -25.090 11.068 1.00 36.66 80 VAL A N 1
ATOM 622 C CA . VAL A 1 80 ? 6.473 -26.428 11.196 1.00 36.66 80 VAL A CA 1
ATOM 623 C C . VAL A 1 80 ? 7.116 -26.541 12.573 1.00 36.66 80 VAL A C 1
ATOM 625 O O . VAL A 1 80 ? 8.159 -25.949 12.846 1.00 36.66 80 VAL A O 1
ATOM 628 N N . GLN A 1 81 ? 6.453 -27.314 13.426 1.00 41.66 81 GLN A N 1
ATOM 629 C CA . GLN A 1 81 ? 6.933 -27.827 14.700 1.00 41.66 81 GLN A CA 1
ATOM 630 C C . GLN A 1 81 ? 7.706 -29.130 14.453 1.00 41.66 81 GLN A C 1
ATOM 632 O O . GLN A 1 81 ? 7.180 -30.042 13.818 1.00 41.66 81 GLN A O 1
ATOM 637 N N . VAL A 1 82 ? 8.935 -29.229 14.965 1.00 34.59 82 VAL A N 1
ATOM 638 C CA . VAL A 1 82 ? 9.649 -30.506 15.109 1.00 34.59 82 VAL A CA 1
ATOM 639 C C . VAL A 1 82 ? 10.176 -30.583 16.537 1.00 34.59 82 VAL A C 1
ATOM 641 O O . VAL A 1 82 ? 11.128 -29.894 16.893 1.00 34.59 82 VAL A O 1
ATOM 644 N N . ASP A 1 83 ? 9.514 -31.413 17.333 1.00 32.22 83 ASP A N 1
ATOM 645 C CA . ASP A 1 83 ? 9.998 -31.984 18.586 1.00 32.22 83 ASP A CA 1
ATOM 646 C C . ASP A 1 83 ? 9.820 -33.499 18.443 1.00 32.22 83 ASP A C 1
ATOM 648 O O . ASP A 1 83 ? 8.697 -33.939 18.204 1.00 32.22 83 ASP A O 1
ATOM 652 N N . ASP A 1 84 ? 10.910 -34.268 18.497 1.00 33.12 84 ASP A N 1
ATOM 653 C C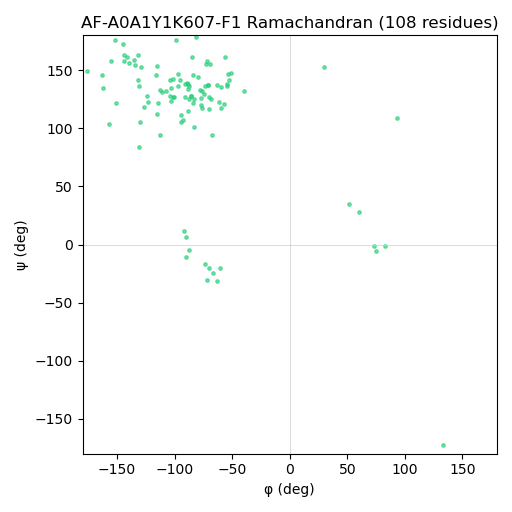A . ASP A 1 84 ? 10.898 -35.606 19.098 1.00 33.12 84 ASP A CA 1
ATOM 654 C C . ASP A 1 84 ? 12.328 -36.084 19.413 1.00 33.12 84 ASP A C 1
ATOM 656 O O . ASP A 1 84 ? 13.302 -35.749 18.733 1.00 33.12 84 ASP A O 1
ATOM 660 N N . SER A 1 85 ? 12.440 -36.842 20.500 1.00 32.97 85 SER A N 1
ATOM 661 C CA . SER A 1 85 ? 13.655 -37.146 21.258 1.00 32.97 85 SER A CA 1
ATOM 662 C C . SER A 1 85 ? 14.340 -38.478 20.877 1.00 32.97 85 SER A C 1
ATOM 664 O O . SER A 1 85 ? 13.668 -39.475 20.677 1.00 32.97 85 SER A O 1
ATOM 666 N N . ALA A 1 86 ? 15.688 -38.462 20.861 1.00 39.19 86 ALA A N 1
ATOM 667 C CA . ALA A 1 86 ? 16.738 -39.444 21.272 1.00 39.19 86 ALA A CA 1
ATOM 668 C C . ALA A 1 86 ? 16.519 -40.997 21.221 1.00 39.19 86 ALA A C 1
ATOM 670 O O . ALA A 1 86 ? 15.417 -41.479 21.460 1.00 39.19 86 ALA A O 1
ATOM 671 N N . PRO A 1 87 ? 17.586 -41.835 21.049 1.00 41.00 87 PRO A N 1
ATOM 672 C CA . PRO A 1 87 ? 18.548 -42.103 22.142 1.00 41.00 87 PRO A CA 1
ATOM 673 C C . PRO A 1 87 ? 20.045 -42.303 21.756 1.00 41.00 87 PRO A C 1
ATOM 675 O O . PRO A 1 87 ? 20.438 -42.345 20.595 1.00 41.00 87 PRO A O 1
ATOM 678 N N . GLN A 1 88 ? 20.868 -42.387 22.811 1.00 38.81 88 GLN A N 1
ATOM 679 C CA . GLN A 1 88 ? 22.337 -42.288 22.949 1.00 38.81 88 GLN A CA 1
ATOM 680 C C . GLN A 1 88 ? 23.196 -43.434 22.356 1.00 38.81 88 GLN A C 1
ATOM 682 O O . GLN A 1 88 ? 22.778 -44.583 22.398 1.00 38.81 88 GLN A O 1
ATOM 687 N N . VAL A 1 89 ? 24.467 -43.144 22.011 1.00 35.50 89 VAL A N 1
ATOM 688 C CA . VAL A 1 89 ? 25.699 -43.841 22.487 1.00 35.50 89 VAL A CA 1
ATOM 689 C C . VAL A 1 89 ? 26.919 -42.934 22.220 1.00 35.50 89 VAL A C 1
ATOM 691 O O . VAL A 1 89 ? 27.003 -42.295 21.176 1.00 35.50 89 VAL A O 1
ATOM 694 N N . GLY A 1 90 ? 27.807 -42.801 23.212 1.00 33.97 90 GLY A N 1
ATOM 695 C CA . GLY A 1 90 ? 28.722 -41.662 23.357 1.00 33.97 90 GLY A CA 1
ATOM 696 C C . GLY A 1 90 ? 30.170 -41.805 22.871 1.00 33.97 90 GLY A C 1
ATOM 697 O O . GLY A 1 90 ? 30.617 -42.864 22.443 1.00 33.97 90 GLY A O 1
ATOM 698 N N . SER A 1 91 ? 30.903 -40.690 22.969 1.00 39.00 91 SER A N 1
ATOM 699 C CA . SER A 1 91 ? 32.340 -40.551 23.294 1.00 39.00 91 SER A CA 1
ATOM 700 C C . SER A 1 91 ? 32.703 -39.049 23.379 1.00 39.00 91 SER A C 1
ATOM 702 O O . SER A 1 91 ? 32.052 -38.215 22.760 1.00 39.00 91 SER A O 1
ATOM 704 N N . GLU A 1 92 ? 33.675 -38.722 24.232 1.00 43.47 92 GLU A N 1
ATOM 705 C CA . GLU A 1 92 ? 33.982 -37.428 24.880 1.00 43.47 92 GLU A CA 1
ATOM 706 C C . GLU A 1 92 ? 34.223 -36.156 24.021 1.00 43.47 92 GLU A C 1
ATOM 708 O O . GLU A 1 92 ? 34.531 -36.238 22.831 1.00 43.47 92 GLU A O 1
ATOM 713 N N . PRO A 1 93 ? 34.117 -34.952 24.639 1.00 40.00 93 PRO A N 1
ATOM 714 C CA . PRO A 1 93 ? 33.987 -33.668 23.948 1.00 40.00 93 PRO A CA 1
ATOM 715 C C . PRO A 1 93 ? 35.324 -32.967 23.651 1.00 40.00 93 PRO A C 1
ATOM 717 O O . PRO A 1 93 ? 36.198 -32.857 24.511 1.00 40.00 93 PRO A O 1
ATOM 720 N N . LYS A 1 94 ? 35.440 -32.388 22.445 1.00 38.09 94 LYS A N 1
ATOM 721 C CA . LYS A 1 94 ? 36.510 -31.450 22.067 1.00 38.09 94 LYS A CA 1
ATOM 722 C C . LYS A 1 94 ? 35.919 -30.060 21.792 1.00 38.09 94 LYS A C 1
ATOM 724 O O . LYS A 1 94 ? 35.031 -29.890 20.965 1.00 38.09 94 LYS A O 1
ATOM 729 N N . GLU A 1 95 ? 36.426 -29.109 22.563 1.00 45.06 95 GLU A N 1
ATOM 730 C CA . GLU A 1 95 ? 36.133 -27.677 22.690 1.00 45.06 95 GLU A CA 1
ATOM 731 C C . GLU A 1 95 ? 35.861 -26.911 21.366 1.00 45.06 95 GLU A C 1
ATOM 733 O O . GLU A 1 95 ? 36.658 -27.018 20.430 1.00 45.06 95 GLU A O 1
ATOM 738 N N . PRO A 1 96 ? 34.785 -26.095 21.269 1.00 42.56 96 PRO A N 1
ATOM 739 C CA . PRO A 1 96 ? 34.539 -25.236 20.112 1.00 42.56 96 PRO A CA 1
ATOM 740 C C . PRO A 1 96 ? 35.190 -23.848 20.251 1.00 42.56 96 PRO A C 1
ATOM 742 O O . PRO A 1 96 ? 35.173 -23.203 21.300 1.00 42.56 96 PRO A O 1
ATOM 745 N N . ALA A 1 97 ? 35.751 -23.377 19.137 1.00 44.00 97 ALA A N 1
ATOM 746 C CA . ALA A 1 97 ? 36.446 -22.105 18.998 1.00 44.00 97 ALA A CA 1
ATOM 747 C C . ALA A 1 97 ? 35.541 -20.875 19.238 1.00 44.00 97 ALA A C 1
ATOM 749 O O . ALA A 1 97 ? 34.418 -20.784 18.748 1.00 44.00 97 ALA A O 1
ATOM 750 N N . LYS A 1 98 ? 36.091 -19.896 19.967 1.00 44.19 98 LYS A N 1
ATOM 751 C CA . LYS A 1 98 ? 35.480 -18.616 20.367 1.00 44.19 98 LYS A CA 1
ATOM 752 C C . LYS A 1 98 ? 35.297 -17.653 19.182 1.00 44.19 98 LYS A C 1
ATOM 754 O O . LYS A 1 98 ? 36.285 -17.267 18.559 1.00 44.19 98 LYS A O 1
ATOM 759 N N . SER A 1 99 ? 34.086 -17.130 18.976 1.00 49.25 99 SER A N 1
ATOM 760 C CA . SER A 1 99 ? 33.850 -15.894 18.210 1.00 49.25 99 SER A CA 1
ATOM 761 C C . SER A 1 99 ? 33.603 -14.711 19.154 1.00 49.25 99 SER A C 1
ATOM 763 O O . SER A 1 99 ? 32.779 -14.776 20.062 1.00 49.25 99 SER A O 1
ATOM 765 N N . LYS A 1 100 ? 34.368 -13.633 18.955 1.00 41.88 100 LYS A N 1
ATOM 766 C CA . LYS A 1 100 ? 34.443 -12.428 19.796 1.00 41.88 100 LYS A CA 1
ATOM 767 C C . LYS A 1 100 ? 33.217 -11.516 19.627 1.00 41.88 100 LYS A C 1
ATOM 769 O O . LYS A 1 100 ? 32.948 -11.067 18.520 1.00 41.88 100 LYS A O 1
ATOM 774 N N . GLY A 1 101 ? 32.601 -11.117 20.739 1.00 41.94 101 GLY A N 1
ATOM 775 C CA . GLY A 1 101 ? 31.724 -9.945 20.850 1.00 41.94 101 GLY A CA 1
ATOM 776 C C . GLY A 1 101 ? 31.792 -9.404 22.280 1.00 41.94 101 GLY A C 1
ATOM 777 O O . GLY A 1 101 ? 31.594 -10.158 23.226 1.00 41.94 101 GLY A O 1
ATOM 778 N N . LYS A 1 102 ? 32.188 -8.138 22.456 1.00 53.91 102 LYS A N 1
ATOM 779 C CA . LYS A 1 102 ? 32.411 -7.504 23.771 1.00 53.91 102 LYS A CA 1
ATOM 780 C C . LYS A 1 102 ? 31.071 -7.257 24.496 1.00 53.91 102 LYS A C 1
ATOM 782 O O . LYS A 1 102 ? 30.161 -6.751 23.843 1.00 53.91 102 LYS A O 1
ATOM 787 N N . PRO A 1 103 ? 30.949 -7.520 25.811 1.00 52.00 103 PRO A N 1
ATOM 788 C CA . PRO A 1 103 ? 29.769 -7.132 26.583 1.00 52.00 103 PRO A CA 1
ATOM 789 C C . PRO A 1 103 ? 29.806 -5.634 26.934 1.00 52.00 103 PRO A C 1
ATOM 791 O O . PRO A 1 103 ? 30.828 -5.121 27.389 1.00 52.00 103 PRO A O 1
ATOM 794 N N . VAL A 1 104 ? 28.690 -4.935 26.713 1.00 51.47 104 VAL A N 1
ATOM 795 C CA . VAL A 1 104 ? 28.459 -3.553 27.168 1.00 51.47 104 VAL A CA 1
ATOM 796 C C . VAL A 1 104 ? 27.963 -3.614 28.617 1.00 51.47 104 VAL A C 1
ATOM 798 O O . VAL A 1 104 ? 26.967 -4.278 28.893 1.00 51.47 104 VAL A O 1
ATOM 801 N N . LEU A 1 105 ? 28.682 -2.970 29.540 1.00 56.12 105 LEU A N 1
ATOM 802 C CA . LEU A 1 105 ? 28.332 -2.880 30.964 1.00 56.12 105 LEU A CA 1
ATOM 803 C C . LEU A 1 105 ? 27.262 -1.799 31.199 1.00 56.12 105 LEU A C 1
ATOM 805 O O . LEU A 1 105 ? 27.263 -0.765 30.530 1.00 56.12 105 LEU A O 1
ATOM 809 N N . ALA A 1 106 ? 26.356 -2.059 32.144 1.00 62.50 106 ALA A N 1
ATOM 810 C CA . ALA A 1 106 ? 25.268 -1.167 32.550 1.00 62.50 106 ALA A CA 1
ATOM 811 C C . ALA A 1 106 ? 25.777 0.053 33.359 1.00 62.50 106 ALA A C 1
ATOM 813 O O . ALA A 1 106 ? 26.851 -0.032 33.959 1.00 62.50 106 ALA A O 1
ATOM 814 N N . PRO A 1 107 ? 25.039 1.182 33.379 1.00 62.91 107 PRO A N 1
ATOM 815 C CA . PRO A 1 107 ? 25.481 2.416 34.031 1.00 62.91 107 PRO A CA 1
ATOM 816 C C . PRO A 1 107 ? 25.323 2.359 35.560 1.00 62.91 107 PRO A C 1
ATOM 818 O O . PRO A 1 107 ? 24.227 2.120 36.061 1.00 62.91 107 PRO A O 1
ATOM 821 N N . GLU A 1 108 ? 26.407 2.634 36.288 1.00 56.47 108 GLU A N 1
ATOM 822 C CA . GLU A 1 108 ? 26.379 2.921 37.728 1.00 56.47 108 GLU A CA 1
ATOM 823 C C . GLU A 1 108 ? 26.106 4.417 37.944 1.00 56.47 108 GLU A C 1
ATOM 825 O O . GLU A 1 108 ? 26.757 5.286 37.359 1.00 56.47 108 GLU A O 1
ATOM 830 N N . THR A 1 109 ? 25.105 4.688 38.773 1.00 49.47 109 THR A N 1
ATOM 831 C CA . THR A 1 109 ? 24.652 6.006 39.221 1.00 49.47 109 THR A CA 1
ATOM 832 C C . THR A 1 109 ? 25.667 6.631 40.185 1.00 49.47 109 THR A C 1
ATOM 834 O O . THR A 1 109 ? 26.122 5.958 41.109 1.00 49.47 109 THR A O 1
ATOM 837 N N . TYR A 1 110 ? 25.954 7.926 40.032 1.00 47.84 110 TYR A N 1
ATOM 838 C CA . TYR A 1 110 ? 26.464 8.783 41.109 1.00 47.84 110 TYR A CA 1
ATOM 839 C C . TYR A 1 110 ? 25.655 10.076 41.146 1.00 47.84 110 TYR A C 1
ATOM 841 O O . TYR A 1 110 ? 25.457 10.659 40.054 1.00 47.84 110 TYR A O 1
#

Solvent-accessible surface area (backbone atoms only — not comparable to full-atom values): 8170 Å² total; per-residue (Å²): 133,94,74,86,81,78,65,38,78,41,87,99,36,88,95,40,64,49,70,89,79,94,73,77,64,46,80,44,80,47,72,44,73,57,97,85,42,80,43,61,61,88,91,43,58,71,48,66,50,99,84,71,44,82,27,22,48,50,76,39,58,72,70,60,75,73,52,77,88,73,85,83,79,85,84,78,85,82,81,87,83,86,85,88,82,86,88,88,86,90,81,87,90,80,88,82,84,88,81,92,77,86,85,84,81,80,90,83,88,130

Secondary structure (DSSP, 8-state):
-------EEETTEEEEEE------SEEEEE-EEETTEEE--TTS-EEE-TT--EEEEEEE-TGGGGS----------------------------PPPPP-PPPPPPPP-

pLDDT: mean 74.75, std 25.26, range [32.22, 98.44]

Nearest PDB structures (foldseek):
  5iso-assembly1_B  TM=6.660E-01  e=2.428E-03  Homo sapiens
  5ezv-assembly1_B  TM=6.565E-01  e=2.588E-03  Homo sapiens
  7myj-assembly1_B  TM=6.406E-01  e=4.312E-03  Homo sapiens
  7myj-assembly2_D  TM=6.473E-01  e=9.883E-03  Homo sapiens
  6b1u-assembly1_B  TM=5.644E-01  e=7.657E-03  Homo sapiens

Sequence (110 aa):
WNRKQRLHPVEGKPGHFATTVYILPGTHHLRFLADGIMQTSPDLPTTVDFGNNLVNYIEVNPDDALVEPQQGSTVSKAEVQVDDSAPQVGSEPKEPAKSKGKPVLAPETY

Mean predicted aligned error: 16.64 Å

Organism: Photinus pyralis (NCBI:txid7054)

InterPro domains:
  IPR013783 Immunoglobulin-like fold [G3DSA:2.60.40.10] (1-61)
  IPR014756 Immunoglobulin E-set [SSF81296] (1-61)
  IPR032640 AMP-activated protein kinase, glycogen-binding domain [PF16561] (1-64)
  IPR050827 CRP1/MDG1 DNA-binding & kinase subunit [PTHR10343] (1-95)